Protein AF-A0AAV6INX5-F1 (afdb_monomer_lite)

InterPro domains:
  IPR024750 Calcium-transporting P-type ATPase, N-terminal autoinhibitory domain [PF12515] (5-50)

Secondary structure (DSSP, 8-state):
-HHHHHHHHTTS--SSPPHHHHHHHHHHHHHHTSHHHHHTTTTTHHHHHHHHHHHHHHHHHHHHHHHHHHHTT--

Structure (mmCIF, N/CA/C/O backbone):
data_AF-A0AAV6INX5-F1
#
_entry.id   AF-A0AAV6INX5-F1
#
loop_
_atom_site.group_PDB
_atom_site.id
_atom_site.type_symbol
_atom_site.label_atom_id
_atom_site.label_alt_id
_atom_site.label_comp_id
_atom_site.label_asym_id
_atom_site.label_entity_id
_atom_site.label_seq_id
_atom_site.pdbx_PDB_ins_code
_atom_site.Cartn_x
_atom_site.Cartn_y
_atom_site.Cartn_z
_atom_site.occupancy
_atom_site.B_iso_or_equiv
_atom_site.auth_seq_id
_atom_site.auth_comp_id
_atom_site.auth_asym_id
_atom_site.auth_atom_id
_atom_site.pdbx_PDB_model_num
ATOM 1 N N . MET A 1 1 ? -19.550 -16.847 32.937 1.00 68.00 1 MET A N 1
ATOM 2 C CA . MET A 1 1 ? -18.340 -16.009 33.105 1.00 68.00 1 MET A CA 1
ATOM 3 C C . MET A 1 1 ? -18.557 -14.591 32.583 1.00 68.00 1 MET A C 1
ATOM 5 O O . MET A 1 1 ? -18.228 -13.657 33.294 1.00 68.00 1 MET A O 1
ATOM 9 N N . GLU A 1 2 ? -19.180 -14.430 31.412 1.00 75.12 2 GLU A N 1
ATOM 10 C CA . GLU A 1 2 ? -19.559 -13.133 30.810 1.00 75.12 2 GLU A CA 1
ATOM 11 C C . GLU A 1 2 ? -20.295 -12.162 31.762 1.00 75.12 2 GLU A C 1
ATOM 13 O O . GLU A 1 2 ? -19.932 -10.993 31.842 1.00 75.12 2 GLU A O 1
ATOM 18 N N . GLY A 1 3 ? -21.275 -12.639 32.547 1.00 82.00 3 GLY A N 1
ATOM 19 C CA . GLY A 1 3 ? -22.058 -11.781 33.457 1.00 82.00 3 GLY A CA 1
ATOM 20 C C . GLY A 1 3 ? -21.225 -11.091 34.546 1.00 82.00 3 GLY A C 1
ATOM 21 O O . GLY A 1 3 ? -21.310 -9.879 34.709 1.00 82.00 3 GLY A O 1
ATOM 22 N N . PHE A 1 4 ? -20.337 -11.839 35.211 1.00 83.31 4 PHE A N 1
ATOM 23 C CA . PHE A 1 4 ? -19.426 -11.296 36.227 1.00 83.31 4 PHE A CA 1
ATOM 24 C C . PHE A 1 4 ? -18.465 -10.257 35.637 1.00 83.31 4 PHE A C 1
ATOM 26 O O . PHE A 1 4 ? -18.147 -9.259 36.282 1.00 83.31 4 PHE A O 1
ATOM 33 N N . LEU A 1 5 ? -18.004 -10.488 34.404 1.00 81.12 5 LEU A N 1
ATOM 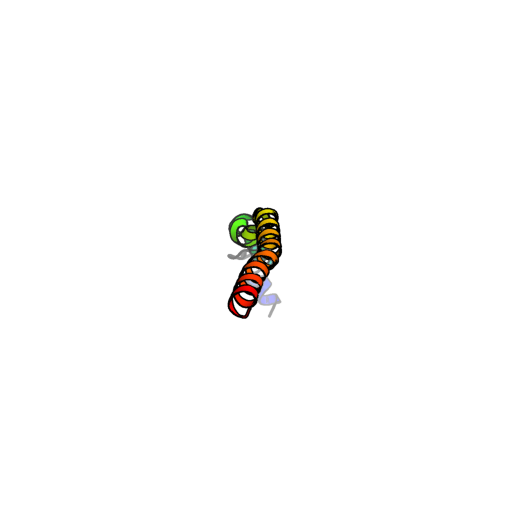34 C CA . LEU A 1 5 ? -17.094 -9.575 33.725 1.00 81.12 5 LEU A CA 1
ATOM 35 C C . LEU A 1 5 ? -17.789 -8.264 33.351 1.00 81.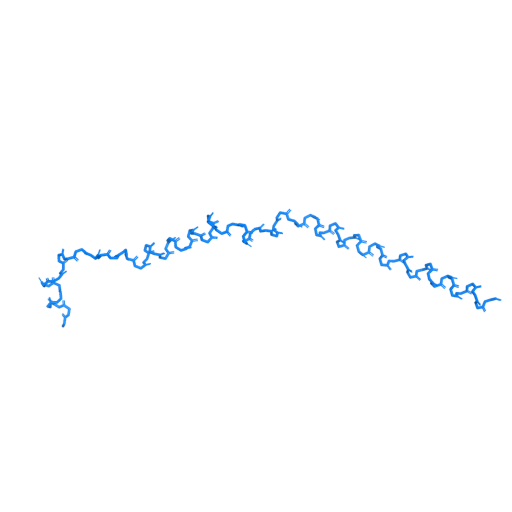12 5 LEU A C 1
ATOM 37 O O . LEU A 1 5 ? -17.211 -7.198 33.542 1.00 81.12 5 LEU A O 1
ATOM 41 N N . ASN A 1 6 ? -19.035 -8.322 32.881 1.00 81.94 6 ASN A N 1
ATOM 42 C CA . ASN A 1 6 ? -19.780 -7.120 32.524 1.00 81.94 6 ASN A CA 1
ATOM 43 C C . ASN A 1 6 ? -20.189 -6.295 33.759 1.00 81.94 6 ASN A C 1
ATOM 45 O O . ASN A 1 6 ? -20.044 -5.076 33.753 1.00 81.94 6 ASN A O 1
ATOM 49 N N . GLU A 1 7 ? -20.626 -6.943 34.843 1.00 84.69 7 GLU A N 1
ATOM 50 C CA . GLU A 1 7 ? -21.016 -6.254 36.086 1.00 84.69 7 GLU A CA 1
ATOM 51 C C . GLU A 1 7 ? -19.839 -5.547 36.771 1.00 84.69 7 GLU A C 1
ATOM 53 O O . GLU A 1 7 ? -19.988 -4.421 37.241 1.00 84.69 7 GLU A O 1
ATOM 58 N N . ASN A 1 8 ? -18.658 -6.175 36.805 1.00 82.88 8 ASN A N 1
ATOM 59 C CA . ASN A 1 8 ? -17.497 -5.627 37.515 1.00 82.88 8 ASN A CA 1
ATOM 60 C C . ASN A 1 8 ? -16.579 -4.775 36.624 1.00 82.88 8 ASN A C 1
ATOM 62 O O . ASN A 1 8 ? -15.877 -3.900 37.130 1.00 82.88 8 ASN A O 1
ATOM 66 N N . PHE A 1 9 ? -16.564 -5.015 35.307 1.00 80.31 9 PHE A N 1
ATOM 67 C CA . PHE A 1 9 ? -15.603 -4.394 34.387 1.00 80.31 9 PHE A CA 1
ATOM 68 C C . PHE A 1 9 ? -16.237 -3.749 33.143 1.00 80.31 9 PHE A C 1
ATOM 70 O O . PHE A 1 9 ? -15.513 -3.141 32.359 1.00 80.31 9 PHE A O 1
ATOM 77 N N . GLY A 1 10 ? -17.562 -3.795 32.960 1.00 76.38 10 GLY A N 1
ATOM 78 C CA . GLY A 1 10 ? -18.240 -3.231 31.781 1.00 76.38 10 GLY A CA 1
ATOM 79 C C . GLY A 1 10 ? -18.124 -1.706 31.642 1.00 76.38 10 GLY A C 1
ATOM 80 O O . GLY A 1 10 ? -18.144 -1.179 30.532 1.00 76.38 10 GLY A O 1
ATOM 81 N N . ALA A 1 11 ? -17.930 -0.984 32.753 1.00 79.06 11 ALA A N 1
ATOM 82 C CA . ALA A 1 11 ? -17.680 0.462 32.749 1.00 79.06 11 ALA A CA 1
ATOM 83 C C . ALA A 1 11 ? -16.203 0.830 32.495 1.00 79.06 11 ALA A C 1
ATOM 85 O O . ALA A 1 11 ? -15.879 2.003 32.283 1.00 79.06 11 ALA A O 1
ATOM 86 N N . VAL A 1 12 ? -15.288 -0.147 32.527 1.00 80.12 12 VAL A N 1
ATOM 87 C CA . VAL A 1 12 ? -13.856 0.095 32.332 1.00 80.12 12 VAL A CA 1
ATOM 88 C C . VAL A 1 12 ? -13.585 0.249 30.841 1.00 80.12 12 VAL A C 1
ATOM 90 O O . VAL A 1 12 ? -13.622 -0.706 30.068 1.00 80.12 12 VAL A O 1
ATOM 93 N N . LYS A 1 13 ? -13.283 1.481 30.422 1.00 72.88 13 LYS A N 1
ATOM 94 C CA . LYS A 1 13 ? -12.910 1.769 29.036 1.00 72.88 13 LYS A CA 1
ATOM 95 C C . LYS A 1 13 ? -11.647 0.989 28.664 1.00 72.88 13 LYS A C 1
ATOM 97 O O . LYS A 1 13 ? -10.639 1.058 29.369 1.00 72.88 13 LYS A O 1
ATOM 102 N N . ALA A 1 14 ? -11.690 0.289 27.533 1.00 74.81 14 ALA A N 1
ATOM 103 C CA . ALA A 1 14 ? -10.531 -0.424 27.014 1.00 74.81 14 ALA A CA 1
ATOM 104 C C . ALA A 1 14 ? -9.340 0.537 26.851 1.00 74.81 14 ALA A C 1
ATOM 106 O O . ALA A 1 14 ? -9.449 1.592 26.223 1.00 74.81 14 ALA A O 1
ATOM 107 N N . LYS A 1 15 ? -8.192 0.165 27.429 1.00 77.19 15 LYS A N 1
ATOM 108 C CA . LYS A 1 15 ? -6.944 0.942 27.343 1.00 77.19 15 LYS A CA 1
ATOM 109 C C . LYS A 1 15 ? -6.376 0.960 25.922 1.00 77.19 15 LYS A C 1
ATOM 111 O O . LYS A 1 15 ? -5.703 1.911 25.534 1.00 77.19 15 LYS A O 1
ATOM 116 N N . ASN A 1 16 ? -6.643 -0.104 25.171 1.00 73.38 16 ASN A N 1
ATOM 117 C CA . ASN A 1 16 ? -6.162 -0.290 23.814 1.00 73.38 16 ASN A CA 1
ATOM 118 C C . ASN A 1 16 ? -7.287 -0.010 22.822 1.00 73.38 16 ASN A C 1
ATOM 120 O O . ASN A 1 16 ? -8.452 -0.318 23.078 1.00 73.38 16 ASN A O 1
ATOM 124 N N . SER A 1 17 ? -6.913 0.556 21.679 1.00 74.38 17 SER A N 1
ATOM 125 C CA . SER A 1 17 ? -7.804 0.699 20.535 1.00 74.38 17 SER A CA 1
ATOM 126 C C . SER A 1 17 ? -8.386 -0.667 20.153 1.00 74.38 17 SER A C 1
ATOM 128 O O . SER A 1 17 ? -7.657 -1.659 20.235 1.00 74.38 17 SER A O 1
ATOM 130 N N . PRO A 1 18 ? -9.648 -0.734 19.696 1.00 83.38 18 PRO A N 1
ATOM 131 C CA . PRO A 1 18 ? -10.196 -1.977 19.170 1.00 83.38 18 PRO A CA 1
ATOM 132 C C . PRO A 1 18 ? -9.314 -2.483 18.024 1.00 83.38 18 PRO A C 1
ATOM 134 O O . PRO A 1 18 ? -8.763 -1.681 17.261 1.00 83.38 18 PRO A O 1
ATOM 137 N N . ASP A 1 19 ? -9.192 -3.803 17.889 1.00 84.62 19 ASP A N 1
ATOM 138 C CA . ASP A 1 19 ? -8.320 -4.429 16.886 1.00 84.62 19 ASP A CA 1
ATOM 139 C C . ASP A 1 19 ? -8.623 -3.941 15.465 1.00 84.62 19 ASP A C 1
ATOM 141 O O . ASP A 1 19 ? -7.712 -3.746 14.661 1.00 84.62 19 ASP A O 1
ATOM 145 N N . GLU A 1 20 ? -9.889 -3.629 15.187 1.00 85.00 20 GLU A N 1
ATOM 146 C CA . GLU A 1 20 ? -10.331 -3.024 13.934 1.00 85.00 20 GLU A CA 1
ATOM 147 C C . GLU A 1 20 ? -9.680 -1.653 13.674 1.00 85.00 20 GLU A C 1
ATOM 149 O O . GLU A 1 20 ? -9.224 -1.372 12.565 1.00 85.00 20 GLU A O 1
ATOM 154 N N . ALA A 1 21 ? -9.575 -0.797 14.694 1.00 87.06 21 ALA A N 1
ATOM 155 C CA . ALA A 1 21 ? -8.923 0.504 14.564 1.00 87.06 21 ALA A CA 1
ATOM 156 C C . ALA A 1 21 ? -7.414 0.355 14.330 1.00 87.06 21 ALA A C 1
ATOM 158 O O . ALA A 1 21 ? -6.836 1.104 13.539 1.00 87.06 21 ALA A O 1
ATOM 159 N N . LEU A 1 22 ? -6.777 -0.630 14.973 1.00 87.88 22 LEU A N 1
ATOM 160 C CA . LEU A 1 22 ? -5.372 -0.952 14.717 1.00 87.88 22 LEU A CA 1
ATOM 161 C C . LEU A 1 22 ? -5.175 -1.488 13.296 1.00 87.88 22 LEU A C 1
ATOM 163 O O . LEU A 1 22 ? -4.213 -1.106 12.631 1.00 87.88 22 LEU A O 1
ATOM 167 N N . GLN A 1 23 ? -6.089 -2.328 12.810 1.00 88.69 23 GLN A N 1
ATOM 168 C CA . GLN A 1 23 ? -6.028 -2.876 11.460 1.00 88.69 23 GLN A CA 1
ATOM 169 C C . GLN A 1 23 ? -6.147 -1.774 10.401 1.00 88.69 23 GLN A C 1
ATOM 171 O O . GLN A 1 23 ? -5.266 -1.656 9.550 1.00 88.69 23 GLN A O 1
ATOM 176 N N . ARG A 1 24 ? -7.137 -0.880 10.535 1.00 89.75 24 ARG A N 1
ATOM 177 C CA . ARG A 1 24 ? -7.298 0.295 9.658 1.00 89.75 24 ARG A CA 1
ATOM 178 C C . ARG A 1 24 ? -6.030 1.154 9.608 1.00 89.75 24 ARG A C 1
ATOM 180 O O . ARG A 1 24 ? -5.619 1.597 8.535 1.00 89.75 24 ARG A O 1
ATOM 187 N N . TRP A 1 25 ? -5.376 1.362 10.753 1.00 86.56 25 TRP A N 1
ATOM 188 C CA . TRP A 1 25 ? -4.114 2.104 10.830 1.00 86.56 25 TRP A CA 1
ATOM 189 C C . TRP A 1 25 ? -2.957 1.412 10.103 1.00 86.56 25 TRP A C 1
ATOM 191 O O . TRP A 1 25 ? -2.171 2.086 9.429 1.00 86.56 25 TRP A O 1
ATOM 201 N N . ARG A 1 26 ? -2.844 0.084 10.210 1.00 89.31 26 ARG A N 1
ATOM 202 C CA . ARG A 1 26 ? -1.812 -0.696 9.505 1.00 89.31 26 ARG A CA 1
ATOM 203 C C . ARG A 1 26 ? -2.012 -0.642 7.993 1.00 89.31 26 ARG A C 1
ATOM 205 O O . ARG A 1 26 ? -1.045 -0.397 7.267 1.00 89.31 26 ARG A O 1
ATOM 212 N N . ASP A 1 27 ? -3.252 -0.789 7.537 1.00 85.56 27 ASP A N 1
ATOM 213 C CA . ASP A 1 27 ? -3.600 -0.749 6.116 1.00 85.56 27 ASP A CA 1
ATOM 214 C C . ASP A 1 27 ? -3.286 0.628 5.507 1.00 85.56 27 ASP A C 1
ATOM 216 O O . ASP A 1 27 ? -2.594 0.724 4.487 1.00 85.56 27 ASP A O 1
ATOM 220 N N . LEU A 1 28 ? -3.682 1.710 6.190 1.00 85.31 28 LEU A N 1
ATOM 221 C CA . LEU A 1 28 ? -3.372 3.087 5.787 1.00 85.31 28 LEU A CA 1
ATOM 222 C C . LEU A 1 28 ? -1.865 3.362 5.740 1.00 85.31 28 LEU A C 1
ATOM 224 O O . LEU A 1 28 ? -1.374 3.961 4.778 1.00 85.31 28 LEU A O 1
ATOM 228 N N . CYS A 1 29 ? -1.100 2.903 6.734 1.00 83.81 29 CYS A N 1
ATOM 229 C CA . CYS A 1 29 ? 0.357 3.055 6.738 1.00 83.81 29 CYS A CA 1
ATOM 230 C C . CYS A 1 29 ? 1.013 2.385 5.521 1.00 83.81 29 CYS A C 1
ATOM 232 O O . CYS A 1 29 ? 1.980 2.921 4.972 1.00 83.81 29 CYS A O 1
ATOM 234 N N . GLY A 1 30 ? 0.479 1.253 5.058 1.00 79.56 30 GLY A N 1
ATOM 235 C CA . GLY A 1 30 ? 0.965 0.560 3.864 1.00 79.56 30 GLY A CA 1
ATOM 236 C C . GLY A 1 30 ? 0.848 1.387 2.579 1.00 79.56 30 GLY A C 1
ATOM 237 O O . GLY A 1 30 ? 1.693 1.255 1.691 1.00 79.56 30 GLY A O 1
ATOM 238 N N . VAL A 1 31 ? -0.154 2.263 2.496 1.00 77.88 31 VAL A N 1
ATOM 239 C CA . VAL A 1 31 ? -0.386 3.151 1.348 1.00 77.88 31 VAL A CA 1
ATOM 240 C C . VAL A 1 31 ? 0.360 4.476 1.520 1.00 77.88 31 VAL A C 1
ATOM 242 O O . VAL A 1 31 ? 1.098 4.889 0.628 1.00 77.88 31 VAL A O 1
ATOM 245 N N . VAL A 1 32 ? 0.213 5.121 2.680 1.00 78.62 32 VAL A N 1
ATOM 246 C CA . VAL A 1 32 ? 0.680 6.498 2.921 1.00 78.62 32 VAL A CA 1
ATOM 247 C C . VAL A 1 32 ? 2.146 6.555 3.348 1.00 78.62 32 VAL A C 1
ATOM 249 O O . VAL A 1 32 ? 2.891 7.426 2.903 1.00 78.62 32 VAL A O 1
ATOM 252 N N . LYS A 1 33 ? 2.592 5.632 4.210 1.00 80.81 33 LYS A N 1
ATOM 253 C CA . LYS A 1 33 ? 3.954 5.636 4.781 1.00 80.81 33 LYS A CA 1
ATOM 254 C C . LYS A 1 33 ? 4.908 4.695 4.050 1.00 80.81 33 LYS A C 1
ATOM 256 O O . LYS A 1 33 ? 6.117 4.883 4.142 1.00 80.81 33 LYS A O 1
ATOM 261 N N . ASN A 1 34 ? 4.386 3.743 3.272 1.00 81.62 34 ASN A N 1
ATOM 262 C CA . ASN A 1 34 ? 5.181 2.848 2.428 1.00 81.62 34 ASN A CA 1
ATOM 263 C C . ASN A 1 34 ? 4.994 2.990 0.890 1.00 81.62 34 ASN A C 1
ATOM 265 O O . ASN A 1 34 ? 5.133 1.993 0.167 1.00 81.62 34 ASN A O 1
ATOM 269 N N . PRO A 1 35 ? 4.735 4.192 0.328 1.00 72.56 35 PRO A N 1
ATOM 270 C CA . PRO A 1 35 ? 4.499 4.351 -1.105 1.00 72.56 35 PRO A CA 1
ATOM 271 C C . PRO A 1 35 ? 5.775 4.099 -1.907 1.00 72.56 35 PRO A C 1
ATOM 273 O O . PRO A 1 35 ? 5.737 3.459 -2.954 1.00 72.56 35 PRO A O 1
ATOM 276 N N . LYS A 1 36 ? 6.939 4.504 -1.379 1.00 72.62 36 LYS A N 1
ATOM 277 C CA . LYS A 1 36 ? 8.230 4.310 -2.046 1.00 72.62 36 LYS A CA 1
ATOM 278 C C . LYS A 1 36 ? 8.559 2.831 -2.249 1.00 72.62 36 LYS A C 1
ATOM 280 O O . LYS A 1 36 ? 9.167 2.522 -3.259 1.00 72.62 36 LYS A O 1
ATOM 285 N N . ARG A 1 37 ? 8.150 1.899 -1.372 1.00 76.56 37 ARG A N 1
ATOM 286 C CA . ARG A 1 37 ? 8.355 0.452 -1.606 1.00 76.56 37 ARG A CA 1
A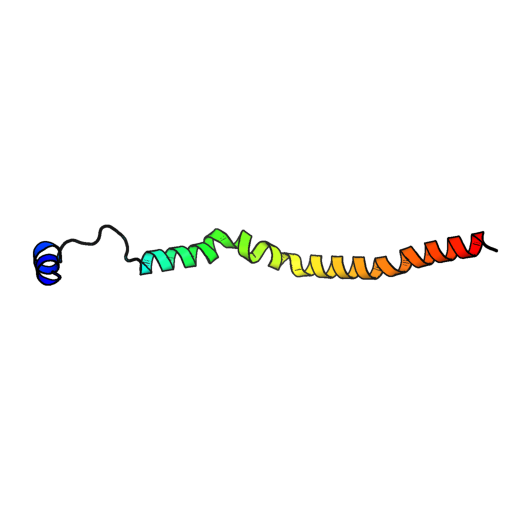TOM 287 C C . ARG A 1 37 ? 7.357 -0.116 -2.614 1.00 76.56 37 ARG A C 1
ATOM 289 O O . ARG A 1 37 ? 7.767 -0.920 -3.444 1.00 76.56 37 ARG A O 1
ATOM 296 N N . ARG A 1 38 ? 6.081 0.288 -2.557 1.00 73.81 38 ARG A N 1
ATOM 297 C CA . ARG A 1 38 ? 5.027 -0.245 -3.445 1.00 73.81 38 ARG A CA 1
ATOM 298 C C . ARG A 1 38 ? 5.100 0.309 -4.871 1.00 73.81 38 ARG A C 1
ATOM 300 O O . ARG A 1 38 ? 4.859 -0.432 -5.813 1.00 73.81 38 ARG A O 1
ATOM 307 N N . PHE A 1 39 ? 5.491 1.569 -5.034 1.00 71.50 39 PHE A N 1
ATOM 308 C CA . PHE A 1 39 ? 5.464 2.281 -6.316 1.00 71.50 39 PHE A CA 1
ATOM 309 C C . PHE A 1 39 ? 6.858 2.627 -6.863 1.00 71.50 39 PHE A C 1
ATOM 311 O O . PHE A 1 39 ? 6.979 3.299 -7.882 1.00 71.50 39 PHE A O 1
ATOM 318 N N . ARG A 1 40 ? 7.948 2.133 -6.252 1.00 72.31 40 ARG A N 1
ATOM 319 C CA . ARG A 1 40 ? 9.324 2.393 -6.744 1.00 72.31 40 ARG A CA 1
ATOM 320 C C . ARG A 1 40 ? 9.543 1.991 -8.198 1.00 72.31 40 ARG A C 1
ATOM 322 O O . ARG A 1 40 ? 10.413 2.532 -8.876 1.00 72.31 40 ARG A O 1
ATOM 329 N N . PHE A 1 41 ? 8.785 0.997 -8.643 1.00 62.81 41 PHE A N 1
ATOM 330 C CA . PHE A 1 41 ? 8.917 0.412 -9.963 1.00 62.81 41 PHE A CA 1
ATOM 331 C C . PHE A 1 41 ? 7.848 0.875 -10.943 1.00 62.81 41 PHE A C 1
ATOM 333 O O . PHE A 1 41 ? 8.015 0.586 -12.118 1.00 62.81 41 PHE A O 1
ATOM 340 N N . THR A 1 42 ? 6.819 1.614 -10.505 1.00 68.06 42 THR A N 1
ATOM 341 C CA . THR A 1 42 ? 5.787 2.140 -11.414 1.00 68.06 42 THR A CA 1
ATOM 342 C C . THR A 1 42 ? 6.276 3.360 -12.192 1.00 68.06 42 THR A C 1
ATOM 344 O O . THR A 1 42 ? 5.991 3.490 -13.375 1.00 68.06 42 THR A O 1
ATOM 347 N N . ALA A 1 43 ? 7.102 4.205 -11.570 1.00 65.06 43 ALA A N 1
ATOM 348 C CA . ALA A 1 43 ? 7.695 5.375 -12.222 1.00 65.06 43 ALA A CA 1
ATOM 349 C C . ALA A 1 43 ? 8.775 5.034 -13.270 1.00 65.06 43 ALA A C 1
ATOM 351 O O . ALA A 1 43 ? 9.145 5.884 -14.065 1.00 65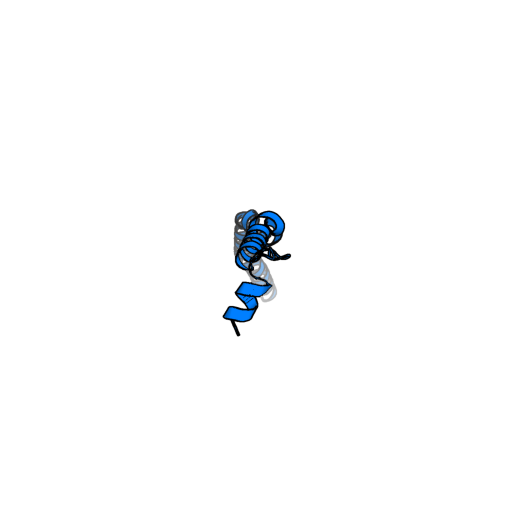.06 43 ALA A O 1
ATOM 352 N N . ASN A 1 44 ? 9.292 3.802 -13.271 1.00 69.31 44 ASN A N 1
ATOM 353 C CA . ASN A 1 44 ? 10.394 3.383 -14.142 1.00 69.31 44 ASN A CA 1
ATOM 354 C C . ASN A 1 44 ? 9.943 2.418 -15.252 1.00 69.31 44 ASN A C 1
ATOM 356 O O . ASN A 1 44 ? 10.788 1.720 -15.810 1.00 69.31 44 ASN A O 1
ATOM 360 N N . LEU A 1 45 ? 8.638 2.312 -15.546 1.00 75.88 45 LEU A N 1
ATOM 361 C CA . LEU A 1 45 ? 8.167 1.402 -16.599 1.00 75.88 45 LEU A CA 1
ATOM 362 C C . LEU A 1 45 ? 8.682 1.814 -17.981 1.00 75.88 45 LEU A C 1
ATOM 364 O O . LEU A 1 45 ? 9.219 0.956 -18.673 1.00 75.88 45 LEU A O 1
ATOM 368 N N . SER A 1 46 ? 8.586 3.094 -18.356 1.00 79.06 46 SER A N 1
ATOM 369 C CA . SER A 1 46 ? 9.074 3.591 -19.655 1.00 79.06 46 SER A CA 1
ATOM 370 C C . SER A 1 46 ? 10.551 3.253 -19.864 1.00 79.06 46 SER A C 1
ATOM 372 O O . SER A 1 46 ? 10.895 2.549 -20.805 1.00 79.06 46 SER A O 1
ATOM 374 N N . ASN A 1 47 ? 11.399 3.610 -18.895 1.00 83.06 47 ASN A N 1
ATOM 375 C CA . ASN A 1 47 ? 12.843 3.364 -18.938 1.00 83.06 47 ASN A CA 1
ATOM 376 C C . ASN A 1 47 ? 13.186 1.865 -19.031 1.00 83.06 47 ASN A C 1
ATOM 378 O O . ASN A 1 47 ? 14.228 1.486 -19.560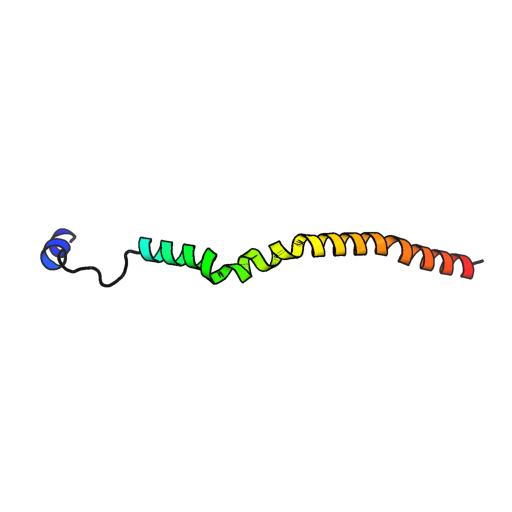 1.00 83.06 47 ASN A O 1
ATOM 382 N N . ARG A 1 48 ? 12.331 0.988 -18.484 1.00 83.12 48 ARG A N 1
ATOM 383 C CA . ARG A 1 48 ? 12.499 -0.469 -18.583 1.00 83.12 48 ARG A CA 1
ATOM 384 C C . ARG A 1 48 ? 12.142 -0.997 -19.963 1.00 83.12 48 ARG A C 1
ATOM 386 O O . ARG A 1 48 ? 12.861 -1.867 -20.445 1.00 83.12 48 ARG A O 1
ATOM 393 N N . TYR A 1 49 ? 11.059 -0.502 -20.558 1.00 85.75 49 TYR A N 1
ATOM 394 C CA . TYR A 1 49 ? 10.681 -0.862 -21.921 1.00 85.75 49 TYR A CA 1
ATOM 395 C C . TYR A 1 49 ? 11.739 -0.382 -22.913 1.00 85.75 49 TYR A C 1
ATOM 397 O O . TYR A 1 49 ? 12.270 -1.197 -23.656 1.00 85.75 49 TYR A O 1
ATOM 405 N N . GLU A 1 50 ? 12.176 0.874 -22.807 1.00 86.06 50 GLU A N 1
ATOM 406 C CA . GLU A 1 50 ? 13.253 1.422 -23.640 1.00 86.06 50 GLU A CA 1
ATOM 407 C C . GLU A 1 50 ? 14.548 0.601 -23.524 1.00 86.06 50 GLU A C 1
ATOM 409 O O . GLU A 1 50 ? 15.153 0.224 -24.526 1.00 86.06 50 GLU A O 1
ATOM 414 N N . ALA A 1 51 ? 14.962 0.239 -22.305 1.00 87.38 51 ALA A N 1
ATOM 415 C CA . ALA A 1 51 ? 16.145 -0.596 -22.106 1.00 87.38 51 ALA A CA 1
ATOM 416 C C . ALA A 1 51 ? 15.982 -2.023 -22.664 1.00 87.38 51 ALA A C 1
ATOM 418 O O . ALA A 1 51 ? 16.970 -2.628 -23.088 1.00 87.38 51 ALA A O 1
ATOM 419 N N . ALA A 1 52 ? 14.771 -2.588 -22.641 1.00 86.81 52 ALA A N 1
ATOM 420 C CA . ALA A 1 52 ? 14.485 -3.893 -23.234 1.00 86.81 52 ALA A CA 1
ATOM 421 C C . ALA A 1 52 ? 14.557 -3.832 -24.767 1.00 86.81 52 ALA A C 1
ATOM 423 O O . ALA A 1 52 ? 15.245 -4.661 -25.364 1.00 86.81 52 ALA A O 1
ATOM 424 N N . ASP A 1 53 ? 13.966 -2.802 -25.372 1.00 86.31 53 ASP A N 1
ATOM 425 C CA . ASP A 1 53 ? 14.006 -2.558 -26.816 1.00 86.31 53 ASP A CA 1
ATOM 426 C C . ASP A 1 53 ? 15.447 -2.347 -27.300 1.00 86.31 53 ASP A C 1
ATOM 428 O O . ASP A 1 53 ? 15.881 -2.948 -28.285 1.00 86.31 53 ASP A O 1
ATOM 432 N N . MET A 1 54 ? 16.252 -1.579 -26.555 1.00 86.50 54 MET A N 1
ATOM 433 C CA . MET A 1 54 ? 17.680 -1.408 -26.841 1.00 86.50 54 MET A CA 1
ATOM 434 C C . MET A 1 54 ? 18.444 -2.734 -26.774 1.00 86.50 54 MET A C 1
ATOM 436 O O . MET A 1 54 ? 19.284 -3.010 -27.629 1.00 86.50 54 MET A O 1
ATOM 440 N N . ARG A 1 55 ? 18.177 -3.580 -25.771 1.00 83.50 55 ARG A N 1
ATOM 441 C CA . ARG A 1 55 ? 18.811 -4.906 -25.665 1.00 83.50 55 ARG A CA 1
ATOM 442 C C . ARG A 1 55 ? 18.403 -5.824 -26.808 1.00 83.50 55 ARG A C 1
ATOM 444 O O . ARG A 1 55 ? 19.242 -6.597 -27.260 1.00 83.50 55 ARG A O 1
ATOM 451 N N . GLN A 1 56 ? 17.150 -5.770 -27.250 1.00 82.06 56 GLN A N 1
ATOM 452 C CA . GLN A 1 56 ? 16.660 -6.560 -28.376 1.00 82.06 56 GLN A CA 1
ATOM 453 C C . GLN A 1 56 ? 17.297 -6.097 -29.690 1.00 82.06 56 GLN A C 1
ATOM 455 O O . GLN A 1 56 ? 17.818 -6.921 -30.436 1.00 82.06 56 GLN A O 1
ATOM 460 N N . SER A 1 57 ? 17.350 -4.785 -29.928 1.00 79.19 57 SER A N 1
ATOM 461 C CA . SER A 1 57 ? 18.010 -4.193 -31.097 1.00 79.19 57 SER A CA 1
ATOM 462 C C . SER A 1 57 ? 19.508 -4.528 -31.143 1.00 79.19 57 SER A C 1
ATOM 464 O O . SER A 1 57 ? 20.027 -4.957 -32.172 1.00 79.19 57 SER A O 1
ATOM 466 N N . ASN A 1 58 ? 20.202 -4.447 -30.003 1.00 73.75 58 ASN A N 1
ATOM 467 C CA . ASN A 1 58 ? 21.644 -4.699 -29.910 1.00 73.75 58 ASN A CA 1
ATOM 468 C C . ASN A 1 58 ? 22.048 -6.185 -29.974 1.00 73.75 58 ASN A C 1
ATOM 470 O O . ASN A 1 58 ? 23.227 -6.476 -30.179 1.00 73.75 58 ASN A O 1
ATOM 474 N N . GLN A 1 59 ? 21.113 -7.132 -29.835 1.00 68.31 59 GLN A N 1
ATOM 475 C CA . GLN A 1 59 ? 21.399 -8.565 -30.018 1.00 68.31 59 GLN A CA 1
ATOM 476 C C . GLN A 1 59 ? 21.656 -8.937 -31.486 1.00 68.31 59 GLN A C 1
ATOM 478 O O . GLN A 1 59 ? 22.376 -9.895 -31.759 1.00 68.31 59 GLN A O 1
ATOM 483 N N . VAL A 1 60 ? 21.120 -8.170 -32.436 1.00 60.78 60 VAL A N 1
ATOM 484 C CA . VAL A 1 60 ? 21.168 -8.507 -33.867 1.00 60.78 60 VAL A CA 1
ATOM 485 C C . VAL A 1 60 ? 22.483 -8.090 -34.572 1.00 60.78 60 VAL A C 1
ATOM 487 O O . VAL A 1 60 ? 22.996 -8.878 -35.365 1.00 60.78 60 VAL A O 1
ATOM 490 N N . PRO A 1 61 ? 23.124 -6.932 -34.292 1.00 57.88 61 PRO A N 1
ATOM 491 C CA . PRO A 1 61 ? 24.314 -6.497 -35.038 1.00 57.88 61 PRO A CA 1
ATOM 492 C C . PRO A 1 61 ? 25.656 -6.983 -34.461 1.00 57.88 61 PRO A C 1
ATOM 494 O O . PRO A 1 61 ? 26.685 -6.873 -35.128 1.00 57.88 61 PRO A O 1
ATOM 497 N N . GLY A 1 62 ? 25.682 -7.506 -33.229 1.00 54.62 62 GLY A N 1
ATOM 498 C CA . GLY A 1 62 ? 26.911 -8.000 -32.588 1.00 54.62 62 GLY A CA 1
ATOM 499 C C . GLY A 1 62 ? 27.349 -9.390 -33.061 1.00 54.62 62 GLY A C 1
ATOM 500 O O . GLY A 1 62 ? 28.546 -9.687 -33.054 1.00 54.62 62 GLY A O 1
ATOM 501 N N . ASN A 1 63 ? 26.394 -10.216 -33.501 1.00 55.03 63 ASN A N 1
ATOM 502 C CA . ASN A 1 63 ? 26.664 -11.546 -34.045 1.00 55.03 63 ASN A CA 1
ATOM 503 C C . ASN A 1 63 ? 26.898 -11.532 -35.559 1.00 55.03 63 ASN A C 1
ATOM 505 O O . ASN A 1 63 ? 27.680 -12.351 -36.025 1.00 55.03 63 ASN A O 1
ATOM 509 N N . SER A 1 64 ? 26.319 -10.594 -36.322 1.00 55.53 64 SER A N 1
ATOM 510 C CA . SER A 1 64 ? 26.579 -10.522 -37.770 1.00 55.53 64 SER A CA 1
ATOM 511 C C . SER A 1 64 ? 28.000 -10.047 -38.081 1.00 55.53 64 SER A C 1
ATOM 513 O O . SER A 1 64 ? 28.671 -10.641 -38.912 1.00 55.53 64 SER A O 1
ATOM 515 N N . LYS A 1 65 ? 28.519 -9.041 -37.359 1.00 57.91 65 LYS A N 1
ATOM 516 C CA . LYS A 1 65 ? 29.908 -8.573 -37.537 1.00 57.91 65 LYS A CA 1
ATOM 517 C C . LYS A 1 65 ? 30.938 -9.630 -37.142 1.00 57.91 65 LYS A C 1
ATOM 519 O O . LYS A 1 65 ? 31.975 -9.733 -37.788 1.00 57.91 65 LYS A O 1
ATOM 524 N N . ARG A 1 66 ? 30.642 -10.416 -36.098 1.00 57.41 66 ARG A N 1
ATOM 525 C CA . ARG A 1 66 ? 31.475 -11.555 -35.693 1.00 57.41 66 ARG A CA 1
ATOM 526 C C . ARG A 1 66 ? 31.410 -12.677 -36.734 1.00 57.41 66 ARG A C 1
ATOM 528 O O . ARG A 1 66 ? 32.463 -13.139 -37.148 1.00 57.41 66 ARG A O 1
ATOM 535 N N . ALA A 1 67 ? 30.219 -13.043 -37.214 1.00 59.81 67 ALA A N 1
ATOM 536 C CA . ALA A 1 67 ? 30.045 -14.052 -38.263 1.00 59.81 67 ALA A CA 1
ATOM 537 C C . ALA A 1 67 ? 30.791 -13.685 -39.559 1.00 59.81 67 ALA A C 1
ATOM 539 O O . ALA A 1 67 ? 31.593 -14.480 -40.031 1.00 59.81 67 ALA A O 1
ATOM 540 N N . ILE A 1 68 ? 30.652 -12.444 -40.044 1.00 62.16 68 ILE A N 1
ATOM 541 C CA . ILE A 1 68 ? 31.359 -11.958 -41.244 1.00 62.16 68 ILE A CA 1
ATOM 542 C C . ILE A 1 68 ? 32.884 -11.995 -41.051 1.00 62.16 68 ILE A C 1
ATOM 544 O O . ILE A 1 68 ? 33.620 -12.330 -41.973 1.00 62.16 68 ILE A O 1
ATOM 548 N N . SER A 1 69 ? 33.388 -11.672 -39.852 1.00 61.19 69 SER A N 1
ATOM 549 C CA . SER A 1 69 ? 34.833 -11.728 -39.584 1.00 61.19 69 SER A CA 1
ATOM 550 C C . SER A 1 69 ? 35.403 -13.149 -39.539 1.00 61.19 69 SER A C 1
ATOM 552 O O . SER A 1 69 ? 36.580 -13.321 -39.845 1.00 61.19 69 SER A O 1
ATOM 554 N N . TYR A 1 70 ? 34.596 -14.149 -39.169 1.00 63.66 70 TYR A N 1
ATOM 555 C CA . TYR A 1 70 ? 34.999 -15.555 -39.254 1.00 63.66 70 TYR A CA 1
ATOM 556 C C . TYR A 1 70 ? 34.943 -16.047 -40.706 1.00 63.66 70 TYR A C 1
ATOM 558 O O . TYR A 1 70 ? 35.916 -16.628 -41.170 1.00 63.66 70 TYR A O 1
ATOM 566 N N . GLU A 1 71 ? 33.890 -15.709 -41.459 1.00 64.88 71 GLU A N 1
ATOM 567 C CA . GLU A 1 71 ? 33.755 -16.080 -42.879 1.00 64.88 71 GLU A CA 1
ATOM 568 C C . GLU A 1 71 ? 34.868 -15.491 -43.768 1.00 64.88 71 GLU A C 1
ATOM 570 O O . GLU A 1 71 ? 35.334 -16.156 -44.687 1.00 64.88 71 GLU A O 1
ATOM 575 N N . LEU A 1 72 ? 35.346 -14.273 -43.484 1.00 64.75 72 LEU A N 1
ATOM 576 C CA . LEU A 1 72 ? 36.451 -13.644 -44.227 1.00 64.75 72 LEU A CA 1
ATOM 577 C C . LEU A 1 72 ? 37.850 -14.162 -43.851 1.00 64.75 72 LEU A C 1
ATOM 579 O O . LEU A 1 72 ? 38.791 -13.900 -44.591 1.00 64.75 72 LEU A O 1
ATOM 583 N N . ASN A 1 73 ? 38.014 -14.835 -42.708 1.00 58.19 73 ASN A N 1
ATOM 584 C CA . ASN A 1 73 ? 39.297 -15.439 -42.312 1.00 58.19 73 ASN A CA 1
ATOM 585 C C . ASN A 1 73 ? 39.416 -16.916 -42.726 1.00 58.19 73 ASN A C 1
ATOM 587 O O . ASN A 1 73 ? 40.495 -17.489 -42.594 1.00 58.19 73 ASN A O 1
ATOM 591 N N . GLU A 1 74 ? 38.330 -17.533 -43.200 1.00 58.09 74 GLU A N 1
ATOM 592 C CA . GLU A 1 74 ? 38.307 -18.914 -43.705 1.00 58.09 74 GLU A CA 1
ATOM 593 C C . GLU A 1 74 ? 38.357 -19.007 -45.248 1.00 58.09 74 GLU A C 1
ATOM 595 O O . GLU A 1 74 ? 38.388 -20.118 -45.780 1.00 58.09 74 GLU A O 1
ATOM 600 N N . ALA A 1 75 ? 38.395 -17.872 -45.962 1.00 51.72 75 ALA A N 1
ATOM 601 C CA . ALA A 1 75 ? 38.512 -17.772 -47.426 1.00 51.72 75 ALA A CA 1
ATOM 602 C C . ALA A 1 75 ? 39.912 -17.315 -47.867 1.00 51.72 75 ALA A C 1
ATOM 604 O O . ALA A 1 75 ? 40.391 -17.831 -48.903 1.00 51.72 75 ALA A O 1
#

Radius of gyration: 32.09 Å; chains: 1; bounding box: 61×25×85 Å

Foldseek 3Di:
DVVVCCVVPVPPPDPDDPVVVVVVVVVVCCVPVVVCVVCVCVVCPVVVVVVVVVVVVVVPPVVVVVVVV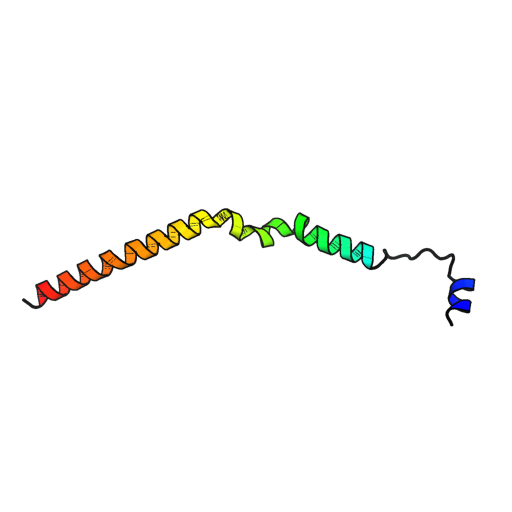VVVVVD

pLDDT: mean 75.17, std 10.35, range [51.72, 89.75]

Organism: NCBI:txid479676

Sequence (75 aa):
MEGFLNENFGAVKAKNSPDEALQRWRDLCGVVKNPKRRFRFTANLSNRYEAADMRQSNQVPGNSKRAISYELNEA